Protein AF-A0A7C0XQX0-F1 (afdb_monomer)

pLDDT: mean 95.6, std 5.83, range [65.75, 98.56]

Structure (mmCIF, N/CA/C/O backbone):
data_AF-A0A7C0XQX0-F1
#
_entry.id   AF-A0A7C0XQX0-F1
#
loop_
_atom_site.group_PDB
_atom_site.id
_atom_site.type_symbol
_atom_site.label_atom_id
_atom_site.label_alt_id
_atom_site.label_comp_id
_atom_site.label_asym_id
_atom_site.label_entity_id
_atom_site.label_seq_id
_atom_site.pdbx_PDB_ins_code
_atom_site.Cartn_x
_atom_site.Ca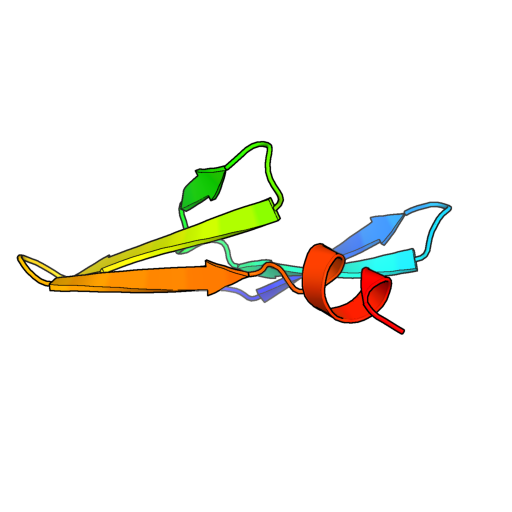rtn_y
_atom_site.Cartn_z
_atom_site.occupancy
_atom_site.B_iso_or_equiv
_atom_site.auth_seq_id
_atom_site.auth_comp_id
_atom_site.auth_asym_id
_atom_site.auth_atom_id
_atom_site.pdbx_PDB_model_num
ATOM 1 N N . MET A 1 1 ? 11.415 -5.361 0.538 1.00 65.75 1 MET A N 1
ATOM 2 C CA . MET A 1 1 ? 10.138 -6.094 0.642 1.00 65.75 1 MET A CA 1
ATOM 3 C C . MET A 1 1 ? 9.863 -6.363 2.106 1.00 65.75 1 MET A C 1
ATOM 5 O O . MET A 1 1 ? 9.955 -7.489 2.586 1.00 65.75 1 MET A O 1
ATOM 9 N N . GLY A 1 2 ? 9.587 -5.282 2.820 1.00 87.88 2 GLY A N 1
ATOM 10 C CA . GLY A 1 2 ? 9.122 -5.275 4.192 1.00 87.88 2 GLY A CA 1
ATOM 11 C C . GLY A 1 2 ? 7.652 -4.876 4.250 1.00 87.88 2 GLY A C 1
ATOM 12 O O . GLY A 1 2 ? 7.163 -4.076 3.450 1.00 87.88 2 GLY A O 1
ATOM 13 N N . VAL A 1 3 ? 6.949 -5.440 5.228 1.00 96.06 3 VAL A N 1
ATOM 14 C CA . VAL A 1 3 ? 5.649 -4.929 5.663 1.00 96.06 3 VAL A CA 1
ATOM 15 C C . VAL A 1 3 ? 5.908 -3.975 6.823 1.00 96.06 3 VAL A C 1
ATOM 17 O O . VAL A 1 3 ? 6.522 -4.353 7.819 1.00 96.06 3 VAL A O 1
ATOM 20 N N . ILE A 1 4 ? 5.445 -2.739 6.684 1.00 96.88 4 ILE A 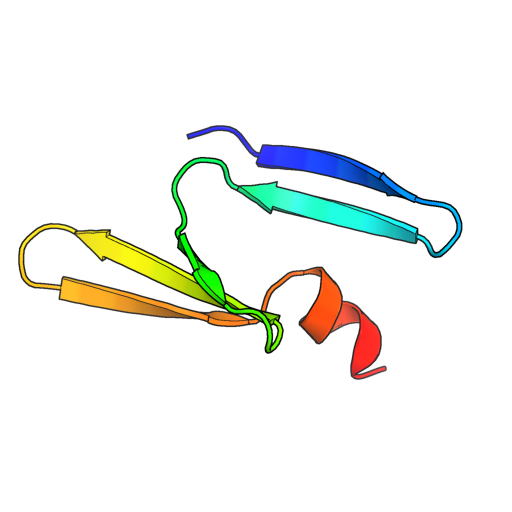N 1
ATOM 21 C CA . ILE A 1 4 ? 5.513 -1.694 7.698 1.00 96.88 4 ILE A CA 1
ATOM 22 C C . ILE A 1 4 ? 4.144 -1.590 8.360 1.00 96.88 4 ILE A C 1
ATOM 24 O O . ILE A 1 4 ? 3.122 -1.417 7.696 1.00 96.88 4 ILE A O 1
ATOM 28 N N . THR A 1 5 ? 4.131 -1.643 9.686 1.00 97.62 5 THR A N 1
ATOM 29 C CA . THR A 1 5 ? 2.941 -1.350 10.480 1.00 97.62 5 THR A CA 1
ATOM 30 C C . THR A 1 5 ? 2.861 0.148 10.754 1.00 97.62 5 THR A C 1
ATOM 32 O O . THR A 1 5 ? 3.698 0.704 11.467 1.00 97.62 5 THR A O 1
ATOM 35 N N . VAL A 1 6 ? 1.824 0.804 10.236 1.00 96.94 6 VAL A N 1
ATOM 36 C CA . VAL A 1 6 ? 1.542 2.222 10.474 1.00 96.94 6 VAL A CA 1
ATOM 37 C C . VAL A 1 6 ? 0.421 2.348 11.498 1.00 96.94 6 VAL A C 1
ATOM 39 O O . VAL A 1 6 ? -0.716 1.952 11.247 1.00 96.94 6 VAL A O 1
ATOM 42 N N . LYS A 1 7 ? 0.734 2.930 12.659 1.00 97.69 7 LYS A N 1
ATOM 43 C CA . LYS A 1 7 ? -0.244 3.220 13.716 1.00 97.69 7 LYS A CA 1
ATOM 44 C C . LYS A 1 7 ? -0.676 4.677 13.639 1.00 97.69 7 LYS A C 1
ATOM 46 O O . LYS A 1 7 ? 0.152 5.583 13.662 1.00 97.69 7 LYS A O 1
ATOM 51 N N . THR A 1 8 ? -1.980 4.899 13.570 1.00 95.19 8 THR A N 1
ATOM 52 C CA . THR A 1 8 ? -2.601 6.226 13.506 1.00 95.19 8 THR A CA 1
ATOM 53 C C . THR A 1 8 ? -3.659 6.365 14.598 1.00 95.19 8 THR A C 1
ATOM 55 O O . THR A 1 8 ? -4.028 5.392 15.251 1.00 95.19 8 THR A O 1
ATOM 58 N N 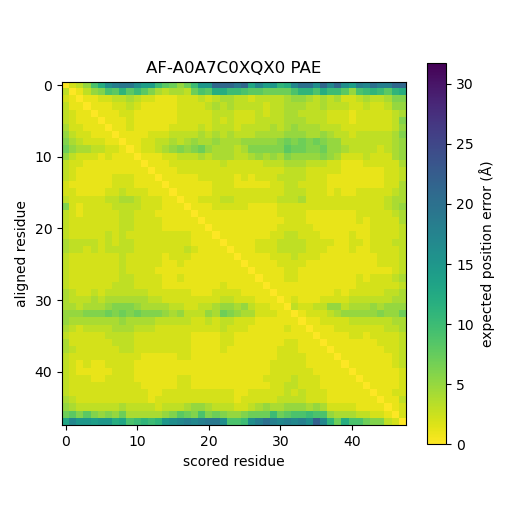. LYS A 1 9 ? -4.222 7.568 14.757 1.00 96.56 9 LYS A N 1
ATOM 59 C CA . LYS A 1 9 ? -5.372 7.782 15.652 1.00 96.56 9 LYS A CA 1
ATOM 60 C C . LYS A 1 9 ? -6.625 7.003 15.227 1.00 96.56 9 LYS A C 1
ATOM 62 O O . LYS A 1 9 ? -7.493 6.779 16.060 1.00 96.56 9 LYS A O 1
ATOM 67 N N . VAL A 1 10 ? -6.736 6.632 13.948 1.00 91.88 10 VAL A N 1
ATOM 68 C CA . VAL A 1 10 ? -7.928 5.980 13.378 1.00 91.88 10 VAL A CA 1
ATOM 69 C C . VAL A 1 10 ? -7.785 4.464 13.242 1.00 91.88 10 VAL A C 1
ATOM 71 O O . VAL A 1 10 ? -8.765 3.791 12.933 1.00 91.88 10 VAL A O 1
ATOM 74 N N . GLY A 1 11 ? -6.589 3.919 13.477 1.00 94.81 11 GLY A N 1
ATOM 75 C CA . GLY A 1 11 ? -6.329 2.489 13.381 1.00 94.81 11 GLY A CA 1
ATOM 76 C C . GLY A 1 11 ? -4.882 2.149 13.046 1.00 94.81 11 GLY A C 1
ATOM 77 O O . GLY A 1 11 ? -4.018 3.021 12.915 1.00 94.81 11 GLY A O 1
ATOM 78 N N . GLU A 1 12 ? -4.648 0.851 12.902 1.00 97.69 12 GLU A N 1
ATOM 79 C CA . GLU A 1 12 ? -3.373 0.253 12.520 1.00 97.69 12 GLU A CA 1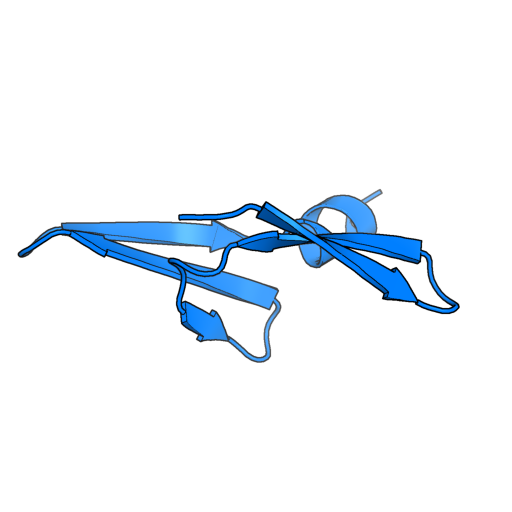
ATOM 80 C C . GLU A 1 12 ? -3.497 -0.366 11.128 1.00 97.69 12 GLU A C 1
ATOM 82 O O . GLU A 1 12 ? -4.446 -1.114 10.865 1.00 97.69 12 GLU A O 1
ATOM 87 N N . TYR A 1 13 ? -2.551 -0.043 10.246 1.00 97.62 13 TYR A N 1
ATOM 88 C CA . TYR A 1 13 ? -2.570 -0.433 8.839 1.00 97.62 13 TYR A CA 1
ATOM 89 C C . TYR A 1 13 ? -1.245 -1.036 8.401 1.00 97.62 13 TYR A C 1
ATOM 91 O O . TYR A 1 13 ? -0.182 -0.634 8.877 1.00 97.62 13 TYR A O 1
ATOM 99 N N . LEU A 1 14 ? -1.314 -1.982 7.470 1.00 97.81 14 LEU A N 1
ATOM 100 C CA . LEU A 1 14 ? -0.134 -2.572 6.850 1.00 97.81 14 LEU A CA 1
ATOM 101 C C . LEU A 1 14 ? 0.175 -1.856 5.534 1.00 97.81 14 LEU A C 1
ATOM 103 O O . LEU A 1 14 ? -0.672 -1.776 4.646 1.00 97.81 14 LEU A O 1
ATOM 107 N N . VAL A 1 15 ? 1.402 -1.359 5.408 1.00 97.69 15 VAL A N 1
ATOM 108 C CA . VAL A 1 15 ? 1.921 -0.708 4.201 1.00 97.69 15 VAL A CA 1
ATOM 109 C C . VAL A 1 15 ? 3.143 -1.478 3.738 1.00 97.69 15 VAL A C 1
ATOM 111 O O . VAL A 1 15 ? 4.050 -1.745 4.520 1.00 97.69 15 VAL A O 1
ATOM 114 N N . ARG A 1 16 ? 3.176 -1.856 2.467 1.00 97.56 16 ARG A N 1
ATOM 115 C CA . ARG A 1 16 ? 4.327 -2.534 1.873 1.00 97.56 16 ARG A CA 1
ATOM 116 C C . ARG A 1 16 ? 5.257 -1.539 1.185 1.00 97.56 16 ARG A C 1
ATOM 118 O O . ARG A 1 16 ? 4.779 -0.630 0.509 1.00 97.56 16 ARG A O 1
ATOM 125 N N . ASP A 1 17 ? 6.561 -1.728 1.353 1.00 95.88 17 ASP A N 1
ATOM 126 C CA . ASP A 1 17 ? 7.607 -0.856 0.791 1.00 95.88 17 ASP A CA 1
ATOM 127 C C . ASP A 1 17 ? 7.913 -1.112 -0.695 1.00 95.88 17 ASP A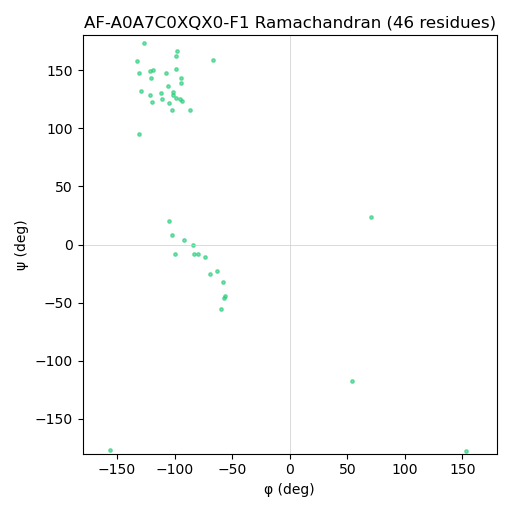 C 1
ATOM 129 O O . ASP A 1 17 ? 8.650 -0.352 -1.317 1.00 95.88 17 ASP A O 1
ATOM 133 N N . ASP A 1 18 ? 7.349 -2.179 -1.261 1.00 96.31 18 ASP A N 1
ATOM 134 C CA . ASP A 1 18 ? 7.580 -2.656 -2.625 1.00 96.31 18 ASP A CA 1
ATOM 135 C C . ASP A 1 18 ? 6.452 -2.293 -3.601 1.00 96.31 18 ASP A C 1
ATOM 137 O O . ASP A 1 18 ? 6.435 -2.780 -4.731 1.00 96.31 18 ASP A O 1
ATOM 141 N N . LEU A 1 19 ? 5.504 -1.460 -3.166 1.00 97.81 19 LEU A N 1
ATOM 142 C CA . LEU A 1 19 ? 4.330 -1.059 -3.937 1.00 97.81 19 LEU A CA 1
ATOM 143 C C . LEU A 1 19 ? 4.304 0.450 -4.183 1.00 97.81 19 LEU A C 1
ATOM 145 O O . LEU A 1 19 ? 4.749 1.244 -3.354 1.00 97.81 19 LEU A O 1
ATOM 149 N N 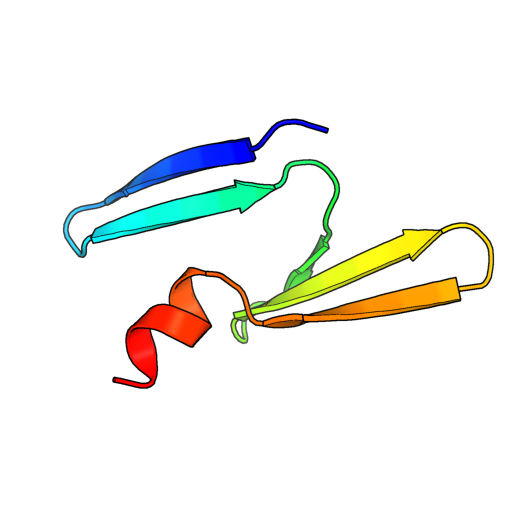. LEU A 1 20 ? 3.708 0.844 -5.306 1.00 97.94 20 LEU A N 1
ATOM 150 C CA . LEU A 1 20 ? 3.314 2.226 -5.579 1.00 97.94 20 LEU A CA 1
ATOM 151 C C . LEU A 1 20 ? 1.851 2.414 -5.183 1.00 97.94 20 LEU A C 1
ATOM 153 O O . LEU A 1 20 ? 1.048 1.512 -5.399 1.00 97.94 20 LEU A O 1
ATOM 157 N N . TYR A 1 21 ? 1.494 3.575 -4.637 1.00 98.19 21 TYR A N 1
ATOM 158 C CA . TYR A 1 21 ? 0.156 3.839 -4.099 1.00 98.19 21 TYR A CA 1
ATOM 159 C C . TYR A 1 21 ? -0.512 5.022 -4.792 1.00 98.19 21 TYR A C 1
ATOM 161 O O . TYR A 1 21 ? 0.153 5.978 -5.199 1.00 98.19 21 TYR A O 1
ATOM 169 N N . THR A 1 22 ? -1.837 4.978 -4.885 1.00 98.31 22 THR A N 1
ATOM 170 C CA . THR A 1 22 ? -2.663 6.085 -5.371 1.00 98.31 22 THR A CA 1
ATOM 171 C C . THR A 1 22 ? -3.239 6.881 -4.197 1.00 98.31 22 THR A C 1
ATOM 173 O O . THR A 1 22 ? -3.243 6.444 -3.046 1.00 98.31 22 THR A O 1
ATOM 176 N N . LYS A 1 23 ? -3.771 8.074 -4.489 1.00 97.69 23 LYS A N 1
ATOM 177 C CA . LYS A 1 23 ? -4.540 8.865 -3.509 1.00 97.69 23 LYS A CA 1
ATOM 178 C C . LYS A 1 23 ? -5.940 8.298 -3.246 1.00 97.69 23 LYS A C 1
ATOM 180 O O . LYS A 1 23 ? -6.621 8.790 -2.355 1.00 97.69 23 LYS A O 1
ATOM 185 N N . THR A 1 24 ? -6.369 7.334 -4.052 1.00 97.19 24 THR A N 1
ATOM 186 C CA . THR A 1 24 ? -7.692 6.697 -4.024 1.00 97.19 24 THR A CA 1
ATOM 187 C C . THR A 1 24 ? -7.638 5.292 -3.420 1.00 97.19 24 THR A C 1
ATOM 189 O O . THR A 1 24 ? -8.564 4.510 -3.582 1.00 97.19 24 THR A O 1
ATOM 192 N N . ASP A 1 25 ? -6.581 5.009 -2.651 1.00 97.69 25 ASP A N 1
ATOM 193 C CA . ASP A 1 25 ? -6.416 3.807 -1.832 1.00 97.69 25 ASP A CA 1
ATOM 194 C C . ASP A 1 25 ? -6.178 2.495 -2.604 1.00 97.69 25 ASP A C 1
ATOM 196 O O . ASP A 1 25 ? -6.372 1.405 -2.053 1.00 97.69 25 ASP A O 1
ATOM 200 N N . GLU A 1 26 ? -5.677 2.577 -3.835 1.00 98.44 26 GLU A N 1
ATOM 201 C CA . GLU A 1 26 ? -5.143 1.443 -4.593 1.00 98.44 26 GLU A CA 1
ATOM 202 C C . GLU A 1 26 ? -3.616 1.363 -4.521 1.00 98.44 26 GLU A C 1
ATOM 204 O O . GLU A 1 26 ? -2.914 2.328 -4.198 1.00 98.44 26 GLU A O 1
ATOM 209 N N . TRP A 1 27 ? -3.090 0.190 -4.861 1.00 98.56 27 TRP A N 1
ATOM 210 C CA . TRP A 1 27 ? -1.666 -0.034 -5.039 1.00 98.56 27 TRP A CA 1
ATOM 211 C C . TRP A 1 27 ? -1.361 -0.784 -6.329 1.00 98.56 27 TRP A C 1
ATOM 213 O O . TRP A 1 27 ? -2.196 -1.514 -6.867 1.00 98.56 27 TRP A O 1
ATOM 223 N N . VAL A 1 28 ? -0.124 -0.621 -6.791 1.00 98.25 28 VAL A N 1
ATOM 224 C CA . VAL A 1 28 ? 0.422 -1.274 -7.974 1.00 98.25 28 VAL A CA 1
ATOM 225 C C . VAL A 1 28 ? 1.762 -1.930 -7.645 1.00 98.25 28 VAL A C 1
ATOM 227 O O . VAL A 1 28 ? 2.642 -1.299 -7.056 1.00 98.25 28 VAL A O 1
ATOM 230 N N . LYS A 1 29 ? 1.925 -3.190 -8.061 1.00 98.00 29 LYS A N 1
ATOM 231 C CA . LYS A 1 29 ? 3.204 -3.908 -8.100 1.00 98.00 29 LYS A CA 1
ATOM 232 C C . LYS A 1 29 ? 3.611 -4.118 -9.555 1.00 98.00 29 LYS A C 1
ATOM 234 O O . LYS A 1 29 ? 2.832 -4.679 -10.326 1.00 98.00 29 LYS A O 1
ATOM 239 N N . ILE A 1 30 ? 4.810 -3.671 -9.917 1.00 96.88 30 ILE A N 1
ATOM 240 C CA . ILE A 1 30 ? 5.354 -3.804 -11.273 1.00 96.88 30 ILE A CA 1
ATOM 241 C C . ILE A 1 30 ? 6.410 -4.907 -11.262 1.00 96.88 30 ILE A C 1
ATOM 243 O O . ILE A 1 30 ? 7.382 -4.830 -10.512 1.00 96.88 30 ILE A O 1
ATOM 247 N N . GLU A 1 31 ? 6.214 -5.926 -12.091 1.00 96.69 31 GLU A N 1
ATOM 248 C CA . GLU A 1 31 ? 7.129 -7.053 -12.258 1.00 96.69 31 GLU A CA 1
ATOM 249 C C . GLU A 1 31 ? 7.373 -7.267 -13.755 1.00 96.69 31 GLU A C 1
ATOM 251 O O . GLU A 1 31 ? 6.595 -7.929 -14.441 1.00 96.69 31 GLU A O 1
ATOM 256 N N . ASN A 1 32 ? 8.468 -6.689 -14.263 1.00 95.1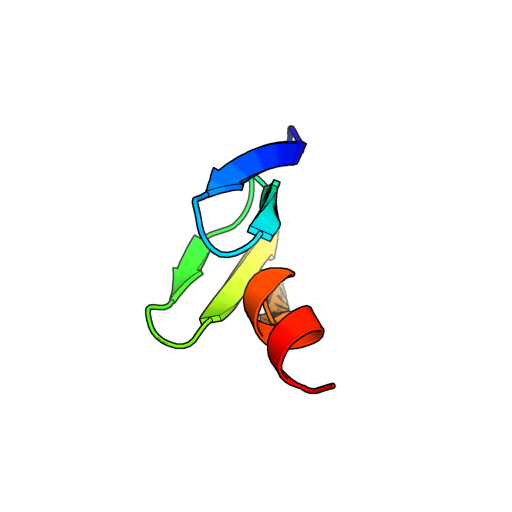2 32 ASN A N 1
ATOM 257 C CA . ASN A 1 32 ? 8.777 -6.603 -15.695 1.00 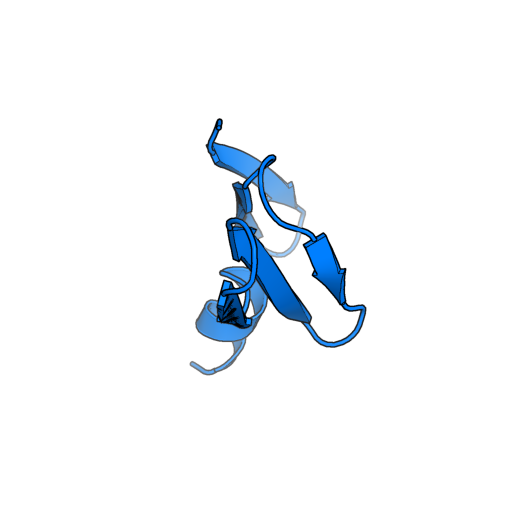95.12 32 ASN A CA 1
ATOM 258 C C . ASN A 1 32 ? 7.612 -5.962 -16.474 1.00 95.12 32 ASN A C 1
ATOM 260 O O . ASN A 1 32 ? 7.251 -4.819 -16.200 1.00 95.12 32 ASN A O 1
ATOM 264 N N . ASP A 1 33 ? 7.012 -6.710 -17.400 1.00 96.38 33 ASP A N 1
ATOM 265 C CA . ASP A 1 33 ? 5.888 -6.278 -18.236 1.00 96.38 33 ASP A CA 1
ATOM 266 C C . ASP A 1 33 ? 4.514 -6.610 -17.621 1.00 96.38 33 ASP A C 1
ATOM 268 O O . ASP A 1 33 ? 3.479 -6.383 -18.249 1.00 96.38 33 ASP A O 1
ATOM 272 N N . LEU A 1 34 ? 4.480 -7.167 -16.403 1.00 97.69 34 LEU A N 1
ATOM 273 C CA . LEU A 1 34 ? 3.248 -7.498 -15.693 1.00 97.69 34 LEU A CA 1
ATOM 274 C C . LEU A 1 34 ? 2.990 -6.511 -14.553 1.00 97.69 34 LEU A C 1
ATOM 276 O O . LEU A 1 34 ? 3.870 -6.188 -13.754 1.00 97.69 34 LEU A O 1
ATOM 280 N N . VAL A 1 35 ? 1.736 -6.082 -14.448 1.00 97.69 35 VAL A N 1
ATOM 281 C CA . VAL A 1 35 ? 1.271 -5.176 -13.403 1.00 97.69 35 VAL A CA 1
ATOM 282 C C . VAL A 1 35 ? 0.183 -5.864 -12.588 1.00 97.69 35 VAL A C 1
ATOM 284 O O . VAL A 1 35 ? -0.841 -6.273 -13.132 1.00 97.69 35 VAL A O 1
ATOM 287 N N . THR A 1 36 ? 0.390 -5.970 -11.275 1.00 98.25 36 THR A N 1
ATOM 288 C CA . THR A 1 36 ? -0.646 -6.410 -10.328 1.00 98.25 36 THR A CA 1
ATOM 289 C C . THR A 1 36 ? -1.223 -5.192 -9.618 1.00 98.25 36 THR A C 1
ATOM 291 O O . THR A 1 36 ? -0.466 -4.362 -9.116 1.00 98.25 36 THR A O 1
ATOM 294 N N . ILE A 1 37 ? -2.552 -5.093 -9.559 1.00 98.19 37 ILE A N 1
ATOM 295 C CA . ILE A 1 37 ? -3.279 -3.988 -8.920 1.00 98.19 37 ILE A CA 1
ATOM 296 C C . ILE A 1 37 ? -4.156 -4.553 -7.801 1.00 98.19 37 ILE A C 1
ATOM 298 O O . ILE A 1 37 ? -4.735 -5.631 -7.946 1.00 98.19 37 ILE A O 1
ATOM 302 N N . GLY A 1 38 ? -4.279 -3.819 -6.700 1.00 98.25 38 GLY A N 1
ATOM 303 C CA . GLY A 1 38 ? -5.204 -4.140 -5.618 1.00 98.25 38 GLY A CA 1
ATOM 304 C C . GLY A 1 38 ? -5.580 -2.910 -4.797 1.00 98.25 38 GLY A C 1
ATOM 305 O O . GLY A 1 38 ? -5.157 -1.797 -5.096 1.00 98.25 38 GLY A O 1
ATOM 306 N N . ILE A 1 39 ? -6.374 -3.119 -3.748 1.00 98.25 39 ILE A N 1
ATOM 307 C CA . ILE A 1 39 ? -6.729 -2.077 -2.774 1.00 98.25 39 ILE A CA 1
ATOM 308 C C . ILE A 1 39 ? -5.850 -2.182 -1.527 1.00 98.25 39 ILE A C 1
ATOM 310 O O . ILE A 1 39 ? -5.373 -3.263 -1.171 1.00 98.25 39 ILE A O 1
ATOM 314 N N . THR A 1 40 ? -5.616 -1.054 -0.865 1.00 98.00 40 THR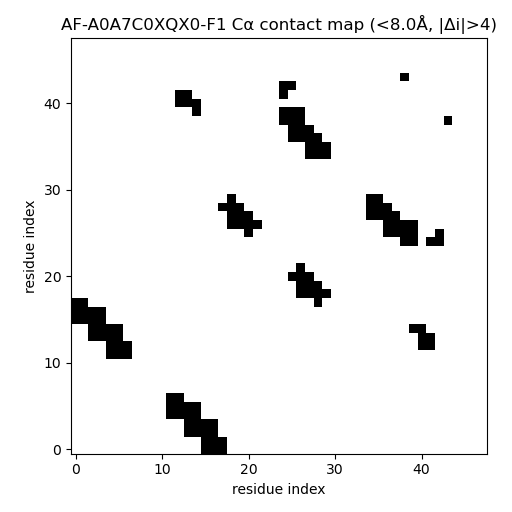 A N 1
ATOM 315 C CA . THR A 1 40 ? -4.838 -0.987 0.378 1.00 98.00 40 THR A CA 1
ATOM 316 C C . THR A 1 40 ? -5.543 -1.694 1.540 1.00 98.00 40 THR A C 1
ATOM 318 O O . THR A 1 40 ? -6.767 -1.839 1.564 1.00 98.00 40 THR A O 1
ATOM 321 N N . ASP A 1 41 ? -4.771 -2.071 2.565 1.00 97.94 41 ASP A N 1
ATOM 322 C CA . ASP A 1 41 ? -5.316 -2.566 3.840 1.00 97.94 41 ASP A CA 1
ATOM 323 C C . ASP A 1 41 ? -6.253 -1.532 4.498 1.00 97.94 41 ASP A C 1
ATOM 325 O O . ASP A 1 41 ? -7.259 -1.891 5.111 1.00 97.94 41 ASP A O 1
ATOM 329 N N . TYR A 1 42 ? -5.971 -0.235 4.307 1.00 96.69 42 TYR A N 1
ATOM 330 C CA . TYR A 1 42 ? -6.868 0.847 4.710 1.00 96.69 42 TYR A CA 1
ATOM 331 C C . TYR A 1 42 ? -8.233 0.746 4.015 1.00 96.69 42 TYR A C 1
ATOM 333 O O . TYR A 1 42 ? -9.249 0.649 4.708 1.00 96.69 42 TYR A O 1
ATOM 341 N N . ALA A 1 43 ? -8.264 0.707 2.677 1.00 97.06 43 ALA A N 1
ATOM 342 C CA . ALA A 1 43 ? -9.506 0.599 1.911 1.00 97.06 43 ALA A CA 1
ATOM 343 C C . ALA A 1 43 ? -10.306 -0.648 2.297 1.00 97.06 43 ALA A C 1
ATOM 345 O O . ALA A 1 43 ? -11.497 -0.550 2.585 1.00 97.06 43 ALA A O 1
ATOM 346 N N . GLN A 1 44 ? -9.651 -1.808 2.400 1.00 97.06 44 GLN A N 1
ATOM 347 C CA . GLN A 1 44 ? -10.308 -3.053 2.798 1.00 97.06 44 GLN A CA 1
ATOM 348 C C . GLN A 1 44 ? -11.010 -2.930 4.161 1.00 97.06 44 GLN A C 1
ATOM 350 O O . GLN A 1 44 ? -12.148 -3.376 4.318 1.00 97.06 44 GLN A O 1
ATOM 355 N N . LYS A 1 45 ? -10.353 -2.326 5.159 1.00 95.69 45 LYS A N 1
ATOM 356 C CA . LYS A 1 45 ? -10.922 -2.150 6.507 1.00 95.69 45 LYS A CA 1
ATOM 357 C C . LYS A 1 45 ? -12.082 -1.154 6.546 1.00 95.69 45 LYS A C 1
ATOM 359 O O . LYS A 1 45 ? -12.911 -1.252 7.445 1.00 95.69 45 LYS A O 1
ATOM 364 N N . LYS A 1 46 ? -12.142 -0.211 5.602 1.00 93.50 46 LYS A N 1
ATOM 365 C CA . LYS A 1 46 ? -13.205 0.801 5.495 1.00 93.50 46 LYS A CA 1
ATOM 366 C C . LYS A 1 46 ? -14.472 0.314 4.784 1.00 93.50 46 LYS A C 1
ATOM 368 O O . LYS A 1 46 ? -15.465 1.027 4.818 1.00 93.50 46 LYS A O 1
ATOM 373 N N . LEU A 1 47 ? -14.457 -0.878 4.184 1.00 89.62 47 LEU A N 1
ATOM 374 C CA . LEU A 1 47 ? -15.626 -1.491 3.533 1.00 89.62 47 LEU A CA 1
ATOM 375 C C . LEU A 1 47 ? -16.556 -2.257 4.496 1.00 89.62 47 LEU A C 1
ATOM 377 O O . LEU A 1 47 ? -17.537 -2.841 4.039 1.00 89.62 47 LEU A O 1
ATOM 381 N N . ARG A 1 48 ? -16.232 -2.311 5.793 1.00 74.00 48 ARG A N 1
ATOM 382 C CA . ARG A 1 48 ? -17.050 -2.968 6.825 1.00 74.00 48 ARG A CA 1
ATOM 383 C C . ARG A 1 48 ? -18.081 -2.036 7.441 1.00 74.00 48 ARG A C 1
ATOM 385 O O . ARG A 1 48 ? -17.770 -0.834 7.576 1.00 74.00 48 ARG A O 1
#

Nearest PDB structures (foldseek):
  2cs7-assembly3_C  TM=3.901E-01  e=7.047E-01  Streptococcus pneumoniae
  6csl-assembly1_A  TM=4.580E-01  e=5.908E+00  Streptococcus pneumoniae
  1z1g-assembly1_D  TM=3.917E-01  e=5.550E+00  Lambdavirus lambda

Solvent-accessible surface area (backbone atoms only — not comparable to full-atom values): 3078 Å² total; per-residue (Å²): 129,49,80,42,81,48,79,54,99,91,48,76,37,66,44,57,75,69,50,48,74,53,98,83,40,34,35,39,38,79,56,90,96,45,76,50,74,52,69,34,54,60,49,62,66,67,74,110

Mean predicted aligned error: 2.8 Å

Foldseek 3Di:
DDWDWDQDPVGIFTDDPQWDADPVQKIWHDDPPDIDIDGGRVVVVVVD

Sequence (48 aa):
MGVITVKTKVGEYLVRDDLLYTKTDEWVKIENDLVTIGITDYAQKKLR

Radius of gyration: 11.61 Å; Cα contacts (8 Å, |Δi|>4): 65; chains: 1; bounding box: 27×16×34 Å

Secondary structure (DSSP, 8-state):
--EEEEEETTEEEEEETT-EE-TTSEEEEEETTEEEEEE-HHHHHHT-